Protein AF-A0A836BYN0-F1 (afdb_monomer_lite)

pLDDT: mean 74.7, std 19.35, range [28.56, 95.0]

Structure (mmCIF, N/CA/C/O backbone):
data_AF-A0A836BYN0-F1
#
_entry.id   AF-A0A836BYN0-F1
#
loop_
_atom_site.group_PDB
_atom_site.id
_atom_site.type_symbol
_atom_site.label_atom_id
_atom_site.label_alt_id
_atom_site.label_comp_id
_atom_site.label_asym_id
_atom_site.label_entity_id
_atom_site.label_seq_id
_atom_site.pdbx_PDB_ins_code
_atom_site.Cartn_x
_atom_site.Cartn_y
_atom_site.Cartn_z
_atom_site.occupancy
_atom_site.B_iso_or_equiv
_atom_site.auth_seq_id
_atom_site.auth_comp_id
_atom_site.auth_asym_id
_atom_site.auth_atom_id
_atom_site.pdbx_PDB_model_num
ATOM 1 N N . MET A 1 1 ? -55.226 -11.256 54.296 1.00 42.81 1 MET A N 1
ATOM 2 C CA . MET A 1 1 ? -54.189 -12.282 54.067 1.00 42.81 1 MET A CA 1
ATOM 3 C C . MET A 1 1 ? -54.490 -12.982 52.754 1.00 42.81 1 MET A C 1
ATOM 5 O O . MET A 1 1 ? -55.441 -13.743 52.753 1.00 42.81 1 MET A O 1
ATOM 9 N N . THR A 1 2 ? -53.741 -12.679 51.686 1.00 34.50 2 THR A N 1
ATOM 10 C CA . THR A 1 2 ? -53.111 -13.632 50.739 1.00 34.50 2 THR A CA 1
ATOM 11 C C . THR A 1 2 ? -52.370 -12.840 49.653 1.00 34.50 2 THR A C 1
ATOM 13 O O . THR A 1 2 ? -52.925 -11.947 49.023 1.00 34.50 2 THR A O 1
ATOM 16 N N . PHE A 1 3 ? -51.082 -13.146 49.505 1.00 41.53 3 PHE A N 1
ATOM 17 C CA . PHE A 1 3 ? -50.171 -12.691 48.452 1.00 41.53 3 PHE A CA 1
ATOM 18 C C . PHE A 1 3 ? -50.302 -13.604 47.224 1.00 41.53 3 PHE A C 1
ATOM 20 O O . PHE A 1 3 ? -50.299 -14.817 47.406 1.00 41.53 3 PHE A O 1
ATOM 27 N N . GLN A 1 4 ? -50.285 -13.052 46.004 1.00 43.53 4 GLN A N 1
ATOM 28 C CA . GLN A 1 4 ? -49.755 -13.716 44.794 1.00 43.53 4 GLN A CA 1
ATOM 29 C C . GLN A 1 4 ? -49.648 -12.679 43.656 1.00 43.53 4 GLN A C 1
ATOM 31 O O . GLN A 1 4 ? -50.656 -12.238 43.120 1.00 43.53 4 GLN A O 1
ATOM 36 N N . ASN A 1 5 ? -48.489 -12.041 43.445 1.00 49.44 5 ASN A N 1
ATOM 37 C CA . ASN A 1 5 ? -47.389 -12.489 42.571 1.00 49.44 5 ASN A CA 1
ATOM 38 C C . ASN A 1 5 ? -47.866 -13.011 41.218 1.00 49.44 5 ASN A C 1
ATOM 40 O O . ASN A 1 5 ? -48.152 -14.188 41.175 1.00 49.44 5 ASN A O 1
ATOM 44 N N . TYR A 1 6 ? -47.891 -12.167 40.177 1.00 41.03 6 TYR A N 1
ATOM 45 C CA . TYR A 1 6 ? -47.486 -12.377 38.765 1.00 41.03 6 TYR A CA 1
ATOM 46 C C . TYR A 1 6 ? -47.720 -11.001 38.096 1.00 41.03 6 TYR A C 1
ATOM 48 O O . TYR A 1 6 ? -48.817 -10.472 38.152 1.00 41.03 6 TYR A O 1
ATOM 56 N N . SER A 1 7 ? -46.753 -10.273 37.544 1.00 43.59 7 SER A N 1
ATOM 57 C CA . SER A 1 7 ? -45.950 -10.668 36.397 1.00 43.59 7 SER A CA 1
ATOM 58 C C . SER A 1 7 ? -44.750 -9.718 36.267 1.00 43.59 7 SER A C 1
ATOM 60 O O . SER A 1 7 ? -44.798 -8.699 35.581 1.00 43.59 7 SER A O 1
ATOM 62 N N . LEU A 1 8 ? -43.625 -10.101 36.874 1.00 45.62 8 LEU A N 1
ATOM 63 C CA . LEU A 1 8 ? -42.296 -9.551 36.570 1.00 45.62 8 LEU A CA 1
ATOM 64 C C . LEU A 1 8 ? -41.856 -9.807 35.109 1.00 45.62 8 LEU A C 1
ATOM 66 O O . LEU A 1 8 ? -40.776 -9.385 34.705 1.00 45.62 8 LEU A O 1
ATOM 70 N N . ARG A 1 9 ? -42.677 -10.479 34.288 1.00 47.19 9 ARG A N 1
ATOM 71 C CA . ARG A 1 9 ? -42.352 -10.807 32.894 1.00 47.19 9 ARG A CA 1
ATOM 72 C C . ARG A 1 9 ? -42.555 -9.643 31.922 1.00 47.19 9 ARG A C 1
ATOM 74 O O . ARG A 1 9 ? -41.961 -9.669 30.853 1.00 47.19 9 ARG A O 1
ATOM 81 N N . ALA A 1 10 ? -43.333 -8.620 32.283 1.00 46.47 10 ALA A N 1
ATOM 82 C CA . ALA A 1 10 ? -43.539 -7.457 31.412 1.00 46.47 10 ALA A CA 1
ATOM 83 C C . ALA A 1 10 ? -42.378 -6.445 31.467 1.00 46.47 10 ALA A C 1
ATOM 85 O O . ALA A 1 10 ? -42.123 -5.750 30.491 1.00 46.47 10 ALA A O 1
ATOM 86 N N . VAL A 1 11 ? -41.635 -6.391 32.578 1.00 46.19 11 VAL A N 1
ATOM 87 C CA . VAL A 1 11 ? -40.500 -5.461 32.734 1.00 46.19 11 VAL A CA 1
ATOM 88 C C . VAL A 1 11 ? -39.228 -6.018 32.083 1.00 46.19 11 VAL A C 1
ATOM 90 O O . VAL A 1 11 ? -38.413 -5.259 31.567 1.00 46.19 11 VAL A O 1
ATOM 93 N N . LEU A 1 12 ? -39.087 -7.348 32.015 1.00 44.97 12 LEU A N 1
ATOM 94 C CA . LEU A 1 12 ? -37.916 -7.997 31.416 1.00 44.97 12 LEU A CA 1
ATOM 95 C C . LEU A 1 12 ? -37.848 -7.901 29.882 1.00 44.97 12 LEU A C 1
ATOM 97 O O . LEU A 1 12 ? -36.762 -8.065 29.337 1.00 44.97 12 LEU A O 1
ATOM 101 N N . LEU A 1 13 ? -38.948 -7.600 29.180 1.00 42.06 13 LEU A N 1
ATOM 102 C CA . LEU A 1 13 ? -38.918 -7.440 27.718 1.00 42.06 13 LEU A CA 1
ATOM 103 C C . LEU A 1 13 ? -38.503 -6.036 27.249 1.00 42.06 13 LEU A C 1
ATOM 105 O O . LEU A 1 13 ? -38.007 -5.906 26.134 1.00 42.06 13 LEU A O 1
ATOM 109 N N . CYS A 1 14 ? -38.633 -4.999 28.083 1.00 39.44 14 CYS A N 1
ATOM 110 C CA . CYS A 1 14 ? -38.187 -3.646 27.719 1.00 39.44 14 CYS A CA 1
ATOM 111 C C . CYS A 1 14 ? -36.691 -3.402 27.972 1.00 39.44 14 CYS A C 1
ATOM 113 O O . CYS A 1 14 ? -36.133 -2.470 27.403 1.00 39.44 14 CYS A O 1
ATOM 115 N N . VAL A 1 15 ? -36.020 -4.233 28.778 1.00 44.47 15 VAL A N 1
ATOM 116 C CA . VAL A 1 15 ? -34.580 -4.078 29.077 1.00 44.47 15 VAL A CA 1
ATOM 117 C C . VAL A 1 15 ? -33.689 -4.767 28.035 1.00 44.47 15 VAL A C 1
ATOM 119 O O . VAL A 1 15 ? -32.537 -4.385 27.858 1.00 44.47 15 VAL A O 1
ATOM 122 N N . VAL A 1 16 ? -34.222 -5.720 27.262 1.00 43.31 16 VAL A N 1
ATOM 123 C CA . VAL A 1 16 ? -33.485 -6.324 26.134 1.00 43.31 16 VAL A CA 1
ATOM 124 C C . VAL A 1 16 ? -33.430 -5.377 24.919 1.00 43.31 16 VAL A C 1
ATOM 126 O O . VAL A 1 16 ? -32.612 -5.572 24.026 1.00 43.31 16 VAL A O 1
ATOM 129 N N . LEU A 1 17 ? -34.234 -4.304 24.896 1.00 43.03 17 LEU A N 1
ATOM 130 C CA . LEU A 1 17 ? -34.304 -3.366 23.768 1.00 43.03 17 LEU A CA 1
ATOM 131 C C . LEU A 1 17 ? -33.355 -2.155 23.860 1.00 43.03 17 LEU A C 1
ATOM 133 O O . LEU A 1 17 ? -33.282 -1.379 22.911 1.00 43.03 17 LEU A O 1
ATOM 137 N N . THR A 1 18 ? -32.612 -1.976 24.957 1.00 43.75 18 THR A N 1
ATOM 138 C CA . THR A 1 18 ? -31.742 -0.795 25.170 1.00 43.75 18 THR A CA 1
ATOM 139 C C . THR A 1 18 ? -30.241 -1.085 25.141 1.00 43.75 18 THR A C 1
ATOM 141 O O . THR A 1 18 ? -29.443 -0.187 25.389 1.00 43.75 18 THR A O 1
ATOM 144 N N . CYS A 1 19 ? -29.829 -2.301 24.772 1.00 39.75 19 CYS A N 1
ATOM 145 C CA . CYS A 1 19 ? -28.436 -2.601 24.419 1.00 39.75 19 CYS A CA 1
ATOM 146 C C . CYS A 1 19 ? -28.221 -2.711 22.903 1.00 39.75 19 CYS A C 1
ATOM 148 O O . CYS A 1 19 ? -27.277 -3.358 22.459 1.00 39.75 19 CYS A O 1
ATOM 150 N N . LEU A 1 20 ? -29.027 -2.002 22.104 1.00 41.00 20 LEU A N 1
ATOM 151 C CA . LEU A 1 20 ? -28.496 -1.385 20.889 1.00 41.00 20 LEU A CA 1
ATOM 152 C C . LEU A 1 20 ? -27.481 -0.349 21.359 1.00 41.00 20 LEU A C 1
ATOM 154 O O . LEU A 1 20 ? -27.780 0.834 21.505 1.00 41.00 20 LEU A O 1
ATOM 158 N N . GLN A 1 21 ? -26.282 -0.829 21.680 1.00 41.84 21 GLN A N 1
ATOM 159 C CA . GLN A 1 21 ? -25.128 0.034 21.726 1.00 41.84 21 GLN A CA 1
ATOM 160 C C . GLN A 1 21 ? -25.121 0.681 20.351 1.00 41.84 21 GLN A C 1
ATOM 162 O O . GLN A 1 21 ? -24.971 -0.000 19.337 1.00 41.84 21 GLN A O 1
ATOM 167 N N . ALA A 1 22 ? -25.393 1.981 20.307 1.00 38.91 22 ALA A N 1
ATOM 168 C CA . ALA A 1 22 ? -24.907 2.794 19.222 1.00 38.91 22 ALA A CA 1
ATOM 169 C C . ALA A 1 22 ? -23.390 2.626 19.291 1.00 38.91 22 ALA A C 1
ATOM 171 O O . ALA A 1 22 ? -22.710 3.374 19.991 1.00 38.91 22 ALA A O 1
ATOM 172 N N . VAL A 1 23 ? -22.883 1.558 18.667 1.00 45.47 23 VAL A N 1
ATOM 173 C CA . VAL A 1 23 ? -21.473 1.395 18.381 1.00 45.47 23 VAL A CA 1
ATOM 174 C C . VAL A 1 23 ? -21.216 2.594 17.503 1.00 45.47 23 VAL A C 1
ATOM 176 O O . VAL A 1 23 ? -21.675 2.661 16.361 1.00 45.47 23 VAL A O 1
ATOM 179 N N . GLN A 1 24 ? -20.653 3.634 18.103 1.00 46.66 24 GLN A N 1
ATOM 180 C CA . GLN A 1 24 ? -20.182 4.770 17.356 1.00 46.66 24 GLN A CA 1
ATOM 181 C C . GLN A 1 24 ? -19.127 4.168 16.442 1.00 46.66 24 GLN A C 1
ATOM 183 O O . GLN A 1 24 ? -18.051 3.824 16.921 1.00 46.66 24 GLN A O 1
ATOM 188 N N . ALA A 1 25 ? -19.512 3.890 15.192 1.00 52.94 25 ALA A N 1
ATOM 189 C CA . ALA A 1 25 ? -18.684 3.102 14.299 1.00 52.94 25 ALA A CA 1
ATOM 190 C C . ALA A 1 25 ? -17.317 3.754 14.248 1.00 52.94 25 ALA A C 1
ATOM 192 O O . ALA A 1 25 ? -17.210 4.966 14.000 1.00 52.94 25 ALA A O 1
ATOM 193 N N . GLY A 1 26 ? -16.309 2.965 14.603 1.00 59.66 26 GLY A N 1
ATOM 194 C CA . GLY A 1 26 ? -14.978 3.490 14.727 1.00 59.66 26 GLY A CA 1
ATOM 195 C C . GLY A 1 26 ? -14.547 4.046 13.392 1.00 59.66 26 GLY A C 1
ATOM 196 O O . GLY A 1 26 ? -14.741 3.434 12.349 1.00 59.66 26 GLY A O 1
ATOM 197 N N . ARG A 1 27 ? -14.042 5.277 13.401 1.00 79.19 27 ARG A N 1
ATOM 198 C CA . ARG A 1 27 ? -13.407 5.825 12.209 1.00 79.19 27 ARG A CA 1
ATOM 199 C C . ARG A 1 27 ? -11.970 5.364 12.229 1.00 79.19 27 ARG A C 1
ATOM 201 O O . ARG A 1 27 ? -11.250 5.700 13.160 1.00 79.19 27 ARG A O 1
ATOM 208 N N . ILE A 1 28 ? -11.550 4.624 11.220 1.00 84.88 28 ILE A N 1
ATOM 209 C CA . ILE A 1 28 ? -10.138 4.342 11.017 1.00 84.88 28 ILE A CA 1
ATOM 210 C C . ILE A 1 28 ? -9.526 5.449 10.163 1.00 84.88 28 ILE A C 1
ATOM 212 O O . ILE A 1 28 ? -10.126 5.929 9.197 1.00 84.88 28 ILE A O 1
ATOM 216 N N . SER A 1 29 ? -8.320 5.859 10.529 1.00 88.44 29 SER A N 1
ATOM 217 C CA . SER A 1 29 ? -7.458 6.675 9.682 1.00 88.44 29 SER A CA 1
ATOM 218 C C . SER A 1 29 ? -6.211 5.875 9.392 1.00 88.44 29 SER A C 1
ATOM 220 O O . SER A 1 29 ? -5.533 5.453 10.326 1.00 88.44 29 SER A O 1
ATOM 222 N N . CYS A 1 30 ? -5.919 5.671 8.112 1.00 90.38 30 CYS A N 1
ATOM 223 C CA . CYS A 1 30 ? -4.779 4.882 7.681 1.00 90.38 30 CYS A CA 1
ATOM 224 C C . CYS A 1 30 ? -3.869 5.684 6.762 1.00 90.38 30 CYS A C 1
ATOM 226 O O . CYS A 1 30 ? -4.338 6.425 5.896 1.00 90.38 30 CYS A O 1
ATOM 228 N N . SER A 1 31 ? -2.571 5.476 6.911 1.00 92.25 31 SER A N 1
ATOM 229 C CA . SER A 1 31 ? -1.542 6.009 6.035 1.00 92.25 31 SER A CA 1
ATOM 230 C C . SER A 1 31 ? -0.563 4.925 5.611 1.00 92.25 31 SER A C 1
ATOM 232 O O . SER A 1 31 ? -0.323 3.954 6.325 1.00 92.25 31 SER A O 1
ATOM 234 N N . ALA A 1 32 ? -0.009 5.103 4.420 1.00 92.88 32 ALA A N 1
ATOM 235 C CA . ALA A 1 32 ? 1.100 4.342 3.886 1.00 92.88 32 ALA A CA 1
ATOM 236 C C . ALA A 1 32 ? 2.246 5.311 3.595 1.00 92.88 32 ALA A C 1
ATOM 238 O O . ALA A 1 32 ? 2.052 6.331 2.934 1.00 92.88 32 ALA A O 1
ATOM 239 N N . GLN A 1 33 ? 3.428 4.991 4.099 1.00 92.44 33 GLN A N 1
ATOM 240 C CA . GLN A 1 33 ? 4.669 5.718 3.881 1.00 92.44 33 GLN A CA 1
ATOM 241 C C . GLN A 1 33 ? 5.609 4.853 3.053 1.00 92.44 33 GLN A C 1
ATOM 243 O O . GLN A 1 33 ? 5.744 3.653 3.300 1.00 92.44 33 GLN A O 1
ATOM 248 N N . PHE A 1 34 ? 6.267 5.480 2.089 1.00 90.75 34 PHE A N 1
ATOM 249 C CA . PHE A 1 34 ? 7.269 4.862 1.234 1.00 90.75 34 PHE A CA 1
ATOM 250 C C . PHE A 1 34 ? 8.621 5.476 1.553 1.00 90.75 34 PHE A C 1
ATOM 252 O O . PHE A 1 34 ? 8.727 6.690 1.736 1.00 90.75 34 PHE A O 1
ATOM 259 N N . PHE A 1 35 ? 9.643 4.630 1.597 1.00 91.38 35 PHE A N 1
ATOM 260 C CA . PHE A 1 35 ? 10.981 4.983 2.042 1.00 91.38 35 PHE A CA 1
ATOM 261 C C . PHE A 1 35 ? 12.014 4.594 0.992 1.00 91.38 35 PHE A C 1
ATOM 263 O O . PHE A 1 35 ? 11.899 3.537 0.361 1.00 91.38 35 PHE A O 1
ATOM 270 N N . GLY A 1 36 ? 13.042 5.424 0.830 1.00 89.44 36 GLY A N 1
ATOM 271 C CA . GLY A 1 36 ? 14.130 5.170 -0.112 1.00 89.44 36 GLY A CA 1
ATOM 272 C C . GLY A 1 36 ? 15.041 4.011 0.295 1.00 89.44 36 GLY A C 1
ATOM 273 O O . GLY A 1 36 ? 15.633 3.339 -0.549 1.00 89.44 36 GLY A O 1
ATOM 274 N N . HIS A 1 37 ? 15.100 3.705 1.590 1.00 90.00 37 HIS A N 1
ATOM 275 C CA . HIS A 1 37 ? 15.956 2.653 2.133 1.00 90.00 37 HIS A CA 1
ATOM 276 C C . HIS A 1 37 ? 15.164 1.485 2.728 1.00 90.00 37 HIS A C 1
ATOM 278 O O . HIS A 1 37 ? 13.986 1.602 3.053 1.00 90.00 37 HIS A O 1
ATOM 284 N N . ALA A 1 38 ? 15.824 0.336 2.902 1.00 88.88 38 ALA A N 1
ATOM 285 C CA . ALA A 1 38 ? 15.203 -0.908 3.377 1.00 88.88 38 ALA A CA 1
ATOM 286 C C . ALA A 1 38 ? 14.770 -0.899 4.858 1.00 88.88 38 ALA A C 1
ATOM 288 O O . ALA A 1 38 ? 14.014 -1.774 5.280 1.00 88.88 38 ALA A O 1
ATOM 289 N N . ASN A 1 39 ? 15.241 0.068 5.647 1.00 90.56 39 ASN A N 1
ATOM 290 C CA . ASN A 1 39 ? 15.001 0.150 7.091 1.00 90.56 39 ASN A CA 1
ATOM 291 C C . ASN A 1 39 ? 14.068 1.305 7.483 1.00 90.56 39 ASN A C 1
ATOM 293 O O . ASN A 1 39 ? 14.162 1.805 8.598 1.00 90.56 39 ASN A O 1
ATOM 297 N N . TYR A 1 40 ? 13.152 1.694 6.590 1.00 90.94 40 TYR A N 1
ATOM 298 C CA . TYR A 1 40 ? 12.191 2.782 6.811 1.00 90.94 40 TYR A CA 1
ATOM 299 C C . TYR A 1 40 ? 12.856 4.152 7.020 1.00 90.94 40 TYR A C 1
ATOM 301 O O . TYR A 1 40 ? 12.411 4.969 7.824 1.00 90.94 40 TYR A O 1
ATOM 309 N N . GLU A 1 41 ? 13.945 4.397 6.292 1.00 88.56 41 GLU A N 1
ATOM 310 C CA . GLU A 1 41 ? 14.685 5.661 6.313 1.00 88.56 41 GLU A CA 1
ATOM 311 C C . GLU A 1 41 ? 14.443 6.432 5.011 1.00 88.56 41 GLU A C 1
ATOM 313 O O . GLU A 1 41 ? 14.258 5.817 3.959 1.00 88.56 41 GLU A O 1
ATOM 318 N N . GLU A 1 42 ? 14.484 7.767 5.091 1.00 86.50 42 GLU A N 1
ATOM 319 C CA . GLU A 1 42 ? 14.224 8.687 3.971 1.00 86.50 42 GLU A CA 1
ATOM 320 C C . GLU A 1 42 ? 12.803 8.516 3.396 1.00 86.50 42 GLU A C 1
ATOM 322 O O . GLU A 1 42 ? 12.595 7.838 2.393 1.00 86.50 42 GLU A O 1
ATOM 327 N N . GLU A 1 43 ? 11.791 9.103 4.051 1.00 86.81 43 GLU A N 1
ATOM 328 C CA . GLU A 1 43 ? 10.415 9.109 3.524 1.00 86.81 43 GLU A CA 1
ATOM 329 C C . GLU A 1 43 ? 10.350 9.915 2.217 1.00 86.81 43 GLU A C 1
ATOM 331 O O . GLU A 1 43 ? 10.688 11.098 2.192 1.00 86.81 43 GLU A O 1
ATOM 336 N N . ILE A 1 44 ? 9.861 9.284 1.150 1.00 84.12 44 ILE A N 1
ATOM 337 C CA . ILE A 1 44 ? 9.798 9.861 -0.205 1.00 84.12 44 ILE A CA 1
ATOM 338 C C . ILE A 1 44 ? 8.366 10.117 -0.680 1.00 84.12 44 ILE A C 1
ATOM 340 O O . ILE A 1 44 ? 8.124 10.972 -1.532 1.00 84.12 44 ILE A O 1
ATOM 344 N N . ALA A 1 45 ? 7.394 9.380 -0.145 1.00 84.94 45 ALA A N 1
ATOM 345 C CA . ALA A 1 45 ? 5.989 9.529 -0.485 1.00 84.94 45 ALA A CA 1
ATOM 346 C C . ALA A 1 45 ? 5.106 9.058 0.665 1.00 84.94 45 ALA A C 1
ATOM 348 O O . ALA A 1 45 ? 5.460 8.157 1.428 1.00 84.94 45 ALA A O 1
ATOM 349 N N . HIS A 1 46 ? 3.922 9.651 0.740 1.00 86.94 46 HIS A N 1
ATOM 350 C CA . HIS A 1 46 ? 2.913 9.329 1.730 1.00 86.94 46 HIS A CA 1
ATOM 351 C C . HIS A 1 46 ? 1.533 9.326 1.074 1.00 86.94 46 HIS A C 1
ATOM 353 O O . HIS A 1 46 ? 1.201 10.222 0.298 1.00 86.94 46 HIS A O 1
ATOM 359 N N . VAL A 1 47 ? 0.721 8.324 1.401 1.00 85.25 47 VAL A N 1
ATOM 360 C CA . VAL A 1 47 ? -0.641 8.169 0.890 1.00 85.25 47 VAL A CA 1
ATOM 361 C C . VAL A 1 47 ? -1.572 7.873 2.049 1.00 85.25 47 VAL A C 1
ATOM 363 O O . VAL A 1 47 ? -1.360 6.923 2.795 1.00 85.25 47 VAL A O 1
ATOM 366 N N . ALA A 1 48 ? -2.632 8.665 2.179 1.00 86.19 48 ALA A N 1
ATOM 367 C CA . ALA A 1 48 ? -3.662 8.447 3.182 1.00 86.19 48 ALA A CA 1
ATOM 368 C C . ALA A 1 48 ? -4.898 7.784 2.568 1.00 86.19 48 ALA A C 1
ATOM 370 O O . ALA A 1 48 ? -5.357 8.141 1.476 1.00 86.19 48 ALA A O 1
ATOM 371 N N . LEU A 1 49 ? -5.475 6.842 3.305 1.00 81.38 49 LEU A N 1
ATOM 372 C CA . LEU A 1 49 ? -6.841 6.408 3.080 1.00 81.38 49 LEU A CA 1
ATOM 373 C C . LEU A 1 49 ? -7.781 7.489 3.622 1.00 81.38 49 LEU A C 1
ATOM 375 O O . LEU A 1 49 ? -7.604 7.963 4.747 1.00 81.38 49 LEU A O 1
ATOM 379 N N . LYS A 1 50 ? -8.806 7.862 2.850 1.00 79.00 50 LYS A N 1
ATOM 380 C CA . LYS A 1 50 ? -9.877 8.718 3.380 1.00 79.00 50 LYS A CA 1
ATOM 381 C C . LYS A 1 50 ? -10.500 8.043 4.612 1.00 79.00 50 LYS A C 1
ATOM 383 O O . LYS A 1 50 ? -10.800 6.852 4.518 1.00 79.00 50 LYS A O 1
ATOM 388 N N . PRO A 1 51 ? -10.723 8.762 5.730 1.00 76.12 51 PRO A N 1
ATOM 389 C CA . PRO A 1 51 ? -11.252 8.153 6.944 1.00 76.12 51 PRO A CA 1
ATOM 390 C C . PRO A 1 51 ? -12.518 7.336 6.673 1.00 76.12 51 PRO A C 1
ATOM 392 O O . PRO A 1 51 ? -13.485 7.848 6.103 1.00 76.12 51 PRO A O 1
ATOM 395 N N . ALA A 1 52 ? -12.505 6.072 7.085 1.00 74.69 52 ALA A N 1
ATOM 396 C CA . ALA A 1 52 ? -13.570 5.110 6.821 1.00 74.69 52 ALA A CA 1
ATOM 397 C C . ALA A 1 52 ? -14.167 4.618 8.142 1.00 74.69 52 ALA A C 1
ATOM 399 O O . ALA A 1 52 ? -13.475 4.586 9.152 1.00 74.69 52 ALA A O 1
ATOM 400 N N . SER A 1 53 ? -15.460 4.292 8.158 1.00 64.56 53 SER A N 1
ATOM 401 C CA . SER A 1 53 ? -16.110 3.740 9.365 1.00 64.56 53 SER A CA 1
ATOM 402 C C . SER A 1 53 ? -17.170 2.678 9.103 1.00 64.56 53 SER A C 1
ATOM 404 O O . SER A 1 53 ? -17.464 1.934 10.024 1.00 64.56 53 SER A O 1
ATOM 406 N N . GLN A 1 54 ? -17.782 2.619 7.908 1.00 64.12 54 GLN A N 1
ATOM 407 C CA . GLN A 1 54 ? -18.847 1.641 7.594 1.00 64.12 54 GLN A CA 1
ATOM 408 C C . GLN A 1 54 ? -19.038 1.389 6.088 1.00 64.12 54 GLN A C 1
ATOM 410 O O . GLN A 1 54 ? -19.467 0.314 5.683 1.00 64.12 54 GLN A O 1
ATOM 415 N N . SER A 1 55 ? -18.757 2.379 5.236 1.00 70.94 55 SER A N 1
ATOM 416 C CA . SER A 1 55 ? -18.817 2.230 3.781 1.00 70.94 55 SER A CA 1
ATOM 417 C C . SER A 1 55 ? -17.445 1.903 3.210 1.00 70.94 55 SER A C 1
ATOM 419 O O . SER A 1 55 ? -16.436 2.442 3.668 1.00 70.94 55 SER A O 1
ATOM 421 N N . ALA A 1 56 ? -17.433 1.090 2.158 1.00 79.69 56 ALA A N 1
ATOM 422 C CA . ALA A 1 56 ? -16.247 0.817 1.365 1.00 79.69 56 ALA A CA 1
ATOM 423 C C . ALA A 1 56 ? -15.543 2.123 0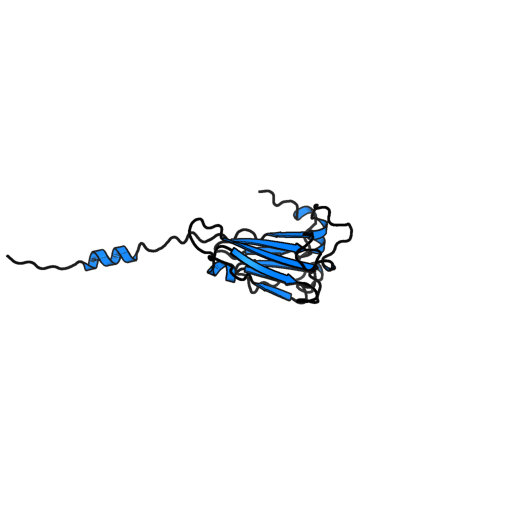.946 1.00 79.69 56 ALA A C 1
ATOM 425 O O . ALA A 1 56 ? -16.195 3.058 0.474 1.00 79.69 56 ALA A O 1
ATOM 426 N N . ALA A 1 57 ? -14.226 2.189 1.126 1.00 83.88 57 ALA A N 1
ATOM 427 C CA . ALA A 1 57 ? -13.421 3.367 0.817 1.00 83.88 57 ALA A CA 1
ATOM 428 C C . ALA A 1 57 ? -12.136 2.959 0.102 1.00 83.88 57 ALA A C 1
ATOM 430 O O . ALA A 1 57 ? -11.586 1.886 0.353 1.00 83.88 57 ALA A O 1
ATOM 431 N N . SER A 1 58 ? -11.653 3.829 -0.782 1.00 86.25 58 SER A N 1
ATOM 432 C CA . SER A 1 58 ? -10.422 3.586 -1.522 1.00 86.25 58 SER A CA 1
ATOM 433 C C . SER A 1 58 ? -9.677 4.877 -1.839 1.00 86.25 58 SER A C 1
ATOM 435 O O . SER A 1 58 ? -10.295 5.854 -2.272 1.00 86.25 58 SER A O 1
ATOM 437 N N . THR A 1 59 ? -8.354 4.844 -1.724 1.00 87.56 59 THR A N 1
ATOM 438 C CA . THR A 1 59 ? -7.444 5.816 -2.339 1.00 87.56 59 THR A CA 1
ATOM 439 C C . THR A 1 59 ? -6.610 5.078 -3.379 1.00 87.56 59 THR A C 1
ATOM 441 O O . THR A 1 59 ? -5.875 4.153 -3.044 1.00 87.56 59 THR A O 1
ATOM 444 N N . ILE A 1 60 ? -6.732 5.470 -4.645 1.00 88.44 60 ILE A N 1
ATOM 445 C CA . ILE A 1 60 ? -6.053 4.815 -5.766 1.00 88.44 60 ILE A CA 1
ATOM 446 C C . ILE A 1 60 ? -4.975 5.746 -6.306 1.00 88.44 60 ILE A C 1
ATOM 448 O O . ILE A 1 60 ? -5.270 6.892 -6.639 1.00 88.44 60 ILE A O 1
ATOM 452 N N . ILE A 1 61 ? -3.746 5.242 -6.422 1.00 88.62 61 ILE A N 1
ATOM 453 C CA . ILE A 1 61 ? -2.625 5.945 -7.050 1.00 88.62 61 ILE A CA 1
ATOM 454 C C . ILE A 1 61 ? -2.237 5.158 -8.311 1.00 88.62 61 ILE A C 1
ATOM 456 O O . ILE A 1 61 ? -1.528 4.155 -8.207 1.00 88.62 61 ILE A O 1
ATOM 460 N N . PRO A 1 62 ? -2.713 5.580 -9.498 1.00 87.00 62 PRO A N 1
ATOM 461 C CA . PRO A 1 62 ? -2.482 4.863 -10.752 1.00 87.00 62 PRO A CA 1
ATOM 462 C C . PRO A 1 62 ? -1.051 4.990 -11.292 1.00 87.00 62 PRO A C 1
ATOM 464 O O . PRO A 1 62 ? -0.662 4.213 -12.164 1.00 87.00 62 PRO A O 1
ATOM 467 N N . ASP A 1 63 ? -0.290 5.972 -10.805 1.00 86.62 63 ASP A N 1
ATOM 468 C CA . ASP A 1 63 ? 1.118 6.197 -11.133 1.00 86.62 63 ASP A CA 1
ATOM 469 C C . ASP A 1 63 ? 1.838 6.748 -9.888 1.00 86.62 63 ASP A C 1
ATOM 471 O O . ASP A 1 63 ? 1.684 7.916 -9.521 1.00 86.62 63 ASP A O 1
ATOM 475 N N . LEU A 1 64 ? 2.589 5.882 -9.204 1.00 87.19 64 LEU A N 1
ATOM 476 C CA . LEU A 1 64 ? 3.331 6.239 -7.993 1.00 87.19 64 LEU A CA 1
ATOM 477 C C . LEU A 1 64 ? 4.535 7.137 -8.304 1.00 87.19 64 LEU A C 1
ATOM 479 O O . LEU A 1 64 ? 4.885 8.006 -7.509 1.00 87.19 64 LEU A O 1
ATOM 483 N N . ASP A 1 65 ? 5.123 6.977 -9.487 1.00 85.12 65 ASP A N 1
ATOM 484 C CA . ASP A 1 65 ? 6.199 7.814 -10.014 1.00 85.12 65 ASP A CA 1
ATOM 485 C C . ASP A 1 65 ? 5.731 9.278 -10.124 1.00 85.12 65 ASP A C 1
ATOM 487 O O . ASP A 1 65 ? 6.463 10.204 -9.771 1.00 85.12 65 ASP A O 1
ATOM 491 N N . ALA A 1 66 ? 4.495 9.497 -10.585 1.00 82.06 66 ALA A N 1
ATOM 492 C CA . ALA A 1 66 ? 3.881 10.824 -10.636 1.00 82.06 66 ALA A CA 1
ATOM 493 C C . ALA A 1 66 ? 3.657 11.424 -9.242 1.00 82.06 66 ALA A C 1
ATOM 495 O O . ALA A 1 66 ? 3.942 12.605 -9.046 1.00 82.06 66 ALA A O 1
ATOM 496 N N . LEU A 1 67 ? 3.211 10.618 -8.272 1.00 81.81 67 LEU A N 1
ATOM 497 C CA . LEU A 1 67 ? 3.053 11.063 -6.886 1.00 81.81 67 LEU A CA 1
ATOM 498 C C . LEU A 1 67 ? 4.394 11.483 -6.267 1.00 81.81 67 LEU A C 1
ATOM 500 O O . LEU A 1 67 ? 4.471 12.550 -5.668 1.00 81.81 67 LEU A O 1
ATOM 504 N N . ILE A 1 68 ? 5.445 10.671 -6.430 1.00 80.06 68 ILE A N 1
ATOM 505 C CA . ILE A 1 68 ? 6.788 10.968 -5.903 1.00 80.06 68 ILE A CA 1
ATOM 506 C C . ILE A 1 68 ? 7.303 12.290 -6.482 1.00 80.06 68 ILE A C 1
ATOM 508 O O . ILE A 1 68 ? 7.805 13.127 -5.740 1.00 80.06 68 ILE A O 1
ATOM 512 N N . ARG A 1 69 ? 7.128 12.516 -7.793 1.00 77.81 69 ARG A N 1
ATOM 513 C CA . ARG A 1 69 ? 7.523 13.778 -8.442 1.00 77.81 69 ARG A CA 1
ATOM 514 C C . ARG A 1 69 ? 6.724 14.990 -7.963 1.00 77.81 69 ARG A C 1
ATOM 516 O O . ARG A 1 69 ? 7.271 16.084 -7.946 1.00 77.81 69 ARG A O 1
ATOM 523 N N . ALA A 1 70 ? 5.445 14.808 -7.636 1.00 70.25 70 ALA A N 1
ATOM 524 C CA . ALA A 1 70 ? 4.576 15.876 -7.143 1.00 70.25 70 ALA A CA 1
ATOM 525 C C . ALA A 1 70 ? 4.808 16.204 -5.657 1.00 70.25 70 ALA A C 1
ATOM 527 O O . ALA A 1 70 ? 4.313 17.216 -5.168 1.00 70.25 70 ALA A O 1
ATOM 528 N N . ASN A 1 71 ? 5.528 15.353 -4.922 1.00 67.69 71 ASN A N 1
ATOM 529 C CA . ASN A 1 71 ? 5.821 15.587 -3.518 1.00 67.69 71 ASN A CA 1
ATOM 530 C C . ASN A 1 71 ? 6.958 16.617 -3.382 1.00 67.69 71 ASN A C 1
ATOM 532 O O . ASN A 1 71 ? 8.131 16.290 -3.539 1.00 67.69 71 ASN A O 1
ATOM 536 N N . ASP A 1 72 ? 6.604 17.860 -3.045 1.00 54.94 72 ASP A N 1
ATOM 537 C CA . ASP A 1 72 ? 7.511 19.017 -2.888 1.00 54.94 72 ASP A CA 1
ATOM 538 C C . ASP A 1 72 ? 8.590 18.856 -1.792 1.00 54.94 72 ASP A C 1
ATOM 540 O O . ASP A 1 72 ? 9.455 19.720 -1.618 1.00 54.94 72 ASP A O 1
ATOM 544 N N . ARG A 1 73 ? 8.576 17.754 -1.030 1.00 58.22 73 ARG A N 1
ATOM 545 C CA . ARG A 1 73 ? 9.590 17.441 -0.014 1.00 58.22 73 ARG A CA 1
ATOM 546 C C . ARG A 1 73 ? 10.907 16.992 -0.646 1.00 58.22 73 ARG A C 1
ATOM 548 O O . ARG A 1 73 ? 11.254 15.832 -0.517 1.00 58.22 73 ARG A O 1
ATOM 555 N N . ALA A 1 74 ? 11.638 17.901 -1.293 1.00 49.91 74 ALA A N 1
ATOM 556 C CA . ALA A 1 74 ? 13.064 17.784 -1.645 1.00 49.91 74 ALA A CA 1
ATOM 557 C C . ALA A 1 74 ? 13.542 16.389 -2.111 1.00 49.91 74 ALA A C 1
ATOM 559 O O . ALA A 1 74 ? 14.689 16.014 -1.859 1.00 49.91 74 ALA A O 1
ATOM 560 N N . VAL A 1 75 ? 12.682 15.612 -2.775 1.00 57.06 75 VAL A N 1
ATOM 561 C CA . VAL A 1 75 ? 13.047 14.285 -3.247 1.00 57.06 75 VAL A CA 1
ATOM 562 C C . VAL A 1 75 ? 14.061 14.515 -4.370 1.00 57.06 75 VAL A C 1
ATOM 564 O O . VAL A 1 75 ? 13.770 15.301 -5.281 1.00 57.06 75 VAL A O 1
ATOM 567 N N . PRO A 1 76 ? 15.266 13.914 -4.319 1.00 56.44 76 PRO A N 1
ATOM 568 C CA . PRO A 1 76 ? 16.295 14.169 -5.317 1.00 56.44 76 PRO A CA 1
ATOM 569 C C . PRO A 1 76 ? 15.743 14.007 -6.739 1.00 56.44 76 PRO A C 1
ATOM 571 O O . PRO A 1 76 ? 15.071 13.017 -7.040 1.00 56.44 76 PRO A O 1
ATOM 574 N N . MET A 1 77 ? 16.021 14.974 -7.624 1.00 52.50 77 MET A N 1
ATOM 575 C CA . MET A 1 77 ? 15.639 14.879 -9.038 1.00 52.50 77 MET A CA 1
ATOM 576 C C . MET A 1 77 ? 16.139 13.544 -9.610 1.00 52.50 77 MET A C 1
ATOM 578 O O . MET A 1 77 ? 17.343 13.317 -9.692 1.00 52.50 77 MET A O 1
ATOM 582 N N . GLY A 1 78 ? 15.210 12.663 -9.994 1.00 54.34 78 GLY A N 1
ATOM 583 C CA . GLY A 1 78 ? 15.512 11.320 -10.502 1.00 54.34 78 GLY A CA 1
ATOM 584 C C . GLY A 1 78 ? 15.074 10.165 -9.600 1.00 54.34 78 GLY A C 1
ATOM 585 O O . GLY A 1 78 ? 15.235 9.014 -10.000 1.00 54.34 78 GLY A O 1
ATOM 586 N N . PHE A 1 79 ? 14.494 10.433 -8.429 1.00 64.69 79 PHE A N 1
ATOM 587 C CA . PHE A 1 79 ? 13.892 9.391 -7.599 1.00 64.69 79 PHE A CA 1
ATOM 588 C C . PHE A 1 79 ? 12.633 8.818 -8.265 1.00 64.69 79 PHE A C 1
ATOM 590 O O . PHE A 1 79 ? 11.767 9.560 -8.737 1.00 64.69 79 PHE A O 1
ATOM 597 N N . ARG A 1 80 ? 12.544 7.488 -8.327 1.00 69.56 80 ARG A N 1
ATOM 598 C CA . ARG A 1 80 ? 11.448 6.747 -8.968 1.00 69.56 80 ARG A CA 1
ATOM 599 C C . ARG A 1 80 ? 10.915 5.689 -8.007 1.00 69.56 80 ARG A C 1
ATOM 601 O O . ARG A 1 80 ? 11.563 5.350 -7.025 1.00 69.56 80 ARG A O 1
ATOM 608 N N . SER A 1 81 ? 9.769 5.114 -8.324 1.00 71.69 81 SER A N 1
ATOM 609 C CA . SER A 1 81 ? 9.205 3.895 -7.734 1.00 71.69 81 SER A CA 1
ATOM 610 C C . SER A 1 81 ? 10.226 2.765 -7.574 1.00 71.69 81 SER A C 1
ATOM 612 O O . SER A 1 81 ? 10.220 2.058 -6.570 1.00 71.69 81 SER A O 1
ATOM 614 N N . THR A 1 82 ? 11.152 2.628 -8.526 1.00 76.00 82 THR A N 1
ATOM 615 C CA . THR A 1 82 ? 12.255 1.651 -8.485 1.00 76.00 82 THR A CA 1
ATOM 616 C C . THR A 1 82 ? 13.210 1.851 -7.305 1.00 76.00 82 THR A C 1
ATOM 618 O O . THR A 1 82 ? 13.979 0.955 -6.966 1.00 76.00 82 THR A O 1
ATOM 621 N 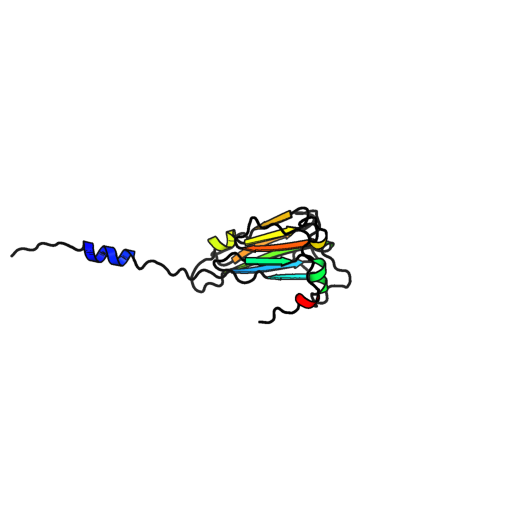N . SER A 1 83 ? 13.193 3.041 -6.709 1.00 82.31 83 SER A N 1
ATOM 622 C CA . SER A 1 83 ? 14.039 3.442 -5.591 1.00 82.31 83 SER A CA 1
ATOM 623 C C . SER A 1 83 ? 13.356 3.240 -4.232 1.00 82.31 83 SER A C 1
ATOM 625 O O . SER A 1 83 ? 13.930 3.601 -3.213 1.00 82.31 83 SER A O 1
ATOM 627 N N . ILE A 1 84 ? 12.146 2.667 -4.186 1.00 89.88 84 ILE A N 1
ATOM 628 C CA . ILE A 1 84 ? 11.509 2.280 -2.922 1.00 89.88 84 ILE A CA 1
ATOM 629 C C . ILE A 1 84 ? 12.299 1.114 -2.319 1.00 89.88 84 ILE A C 1
ATOM 631 O O . ILE A 1 84 ? 12.367 0.026 -2.892 1.00 89.88 84 ILE A O 1
ATOM 635 N N . GLY A 1 85 ? 12.884 1.335 -1.144 1.00 91.56 85 GLY A N 1
ATOM 636 C CA . GLY A 1 85 ? 13.589 0.314 -0.371 1.00 91.56 85 GLY A CA 1
ATOM 637 C C . GLY A 1 85 ? 12.692 -0.367 0.662 1.00 91.56 85 GLY A C 1
ATOM 638 O O . GLY A 1 85 ? 12.850 -1.556 0.946 1.00 91.56 85 GLY A O 1
ATOM 639 N N . SER A 1 86 ? 11.721 0.357 1.214 1.00 94.44 86 SER A N 1
ATOM 640 C CA . SER A 1 86 ? 10.723 -0.199 2.129 1.00 94.44 86 SER A CA 1
ATOM 641 C C . SER A 1 86 ? 9.452 0.642 2.159 1.00 94.44 86 SER A C 1
ATOM 643 O O . SER A 1 86 ? 9.414 1.769 1.666 1.00 94.44 86 SER A O 1
ATOM 645 N N . LEU A 1 87 ? 8.391 0.083 2.733 1.00 94.88 87 LEU A N 1
ATOM 646 C CA . LEU A 1 87 ? 7.139 0.792 2.970 1.00 94.88 87 LEU A CA 1
ATOM 647 C C . LEU A 1 87 ? 6.514 0.345 4.291 1.00 94.88 87 LEU A C 1
ATOM 649 O O . LEU A 1 87 ? 6.643 -0.813 4.695 1.00 94.88 87 LEU A O 1
ATOM 653 N N . HIS A 1 88 ? 5.794 1.255 4.933 1.00 95.00 88 HIS A N 1
ATOM 654 C CA . HIS A 1 88 ? 5.072 0.994 6.169 1.00 95.00 88 HIS A CA 1
ATOM 655 C C . HIS A 1 88 ? 3.648 1.533 6.071 1.00 95.00 88 HIS A C 1
ATOM 657 O O . HIS A 1 88 ? 3.427 2.652 5.619 1.00 95.00 88 HIS A O 1
ATOM 663 N N . MET A 1 89 ? 2.686 0.738 6.513 1.00 94.94 89 MET A N 1
ATOM 664 C CA . MET A 1 89 ? 1.291 1.112 6.662 1.00 94.94 89 MET A CA 1
ATOM 665 C C . MET A 1 89 ? 0.960 1.194 8.147 1.00 94.94 89 MET A C 1
ATOM 667 O O . MET A 1 89 ? 1.263 0.264 8.890 1.00 94.94 89 MET A O 1
ATOM 671 N N . LEU A 1 90 ? 0.294 2.265 8.564 1.00 93.69 90 LEU A N 1
ATOM 672 C CA . LEU A 1 90 ? -0.201 2.458 9.922 1.00 93.69 90 LEU A CA 1
ATOM 673 C C . LEU A 1 90 ? -1.667 2.875 9.864 1.00 93.69 90 LEU A C 1
ATOM 675 O O . LEU A 1 90 ? -2.016 3.804 9.139 1.00 93.69 90 LEU A O 1
ATOM 679 N N . CYS A 1 91 ? -2.514 2.237 10.664 1.00 91.38 91 CYS A N 1
ATOM 680 C CA . CYS A 1 91 ? -3.862 2.719 10.926 1.00 91.38 91 CYS A CA 1
ATOM 681 C C . CYS A 1 91 ? -4.071 2.970 12.406 1.00 91.38 91 CYS A C 1
ATOM 683 O O . CYS A 1 91 ? -3.576 2.224 13.247 1.00 91.38 91 CYS A O 1
ATOM 685 N N . ILE A 1 92 ? -4.875 3.983 12.701 1.00 89.88 92 ILE A N 1
ATOM 686 C CA . ILE A 1 92 ? -5.307 4.330 14.048 1.00 89.88 92 ILE A CA 1
ATOM 687 C C . ILE A 1 92 ? -6.832 4.345 14.122 1.00 89.88 92 ILE A C 1
ATOM 689 O O . ILE A 1 92 ? -7.518 4.772 13.190 1.00 89.88 92 ILE A O 1
ATOM 693 N N . CYS A 1 93 ? -7.351 3.885 15.252 1.00 87.88 93 CYS A N 1
ATOM 694 C CA . CYS A 1 93 ? -8.753 3.975 15.615 1.00 87.88 93 CYS A CA 1
ATOM 695 C C . CYS A 1 93 ? -9.034 5.374 16.178 1.00 87.88 93 CYS A C 1
ATOM 697 O O . CYS A 1 93 ? -8.416 5.793 17.154 1.00 87.88 93 CYS A O 1
ATOM 699 N N . LEU A 1 94 ? -9.962 6.113 15.572 1.00 83.88 94 LEU A N 1
ATOM 700 C CA . LEU A 1 94 ? -10.325 7.478 15.976 1.00 83.88 94 LEU A CA 1
ATOM 701 C C . LEU A 1 94 ? -11.513 7.526 16.957 1.00 83.88 94 LEU A C 1
ATOM 703 O O . LEU A 1 94 ? -12.061 8.599 17.223 1.00 83.88 94 LEU A O 1
ATOM 707 N N . THR A 1 95 ? -11.960 6.384 17.478 1.00 74.25 95 THR A N 1
ATOM 708 C CA . THR A 1 95 ? -13.103 6.306 18.399 1.00 74.25 95 THR A CA 1
ATOM 709 C C . THR A 1 95 ? -12.724 6.808 19.788 1.00 74.25 95 THR A C 1
ATOM 711 O O . THR A 1 95 ? -11.682 6.449 20.324 1.00 74.25 95 THR A O 1
ATOM 714 N N . LYS A 1 96 ? -13.598 7.604 20.422 1.00 60.03 96 LYS A N 1
ATOM 715 C CA . LYS A 1 96 ? -13.376 8.089 21.798 1.00 60.03 96 LYS A CA 1
ATOM 716 C C . LYS A 1 96 ? -13.563 7.007 22.871 1.00 60.03 96 LYS A C 1
ATOM 718 O O . LYS A 1 96 ? -13.007 7.146 23.954 1.00 60.03 96 LYS A O 1
ATOM 723 N N . MET A 1 97 ? -14.355 5.969 22.592 1.00 59.03 97 MET A N 1
ATOM 724 C CA . MET A 1 97 ? -14.570 4.800 23.453 1.00 59.03 97 MET A CA 1
ATOM 725 C C . MET A 1 97 ? -14.846 3.575 22.567 1.00 59.03 97 MET A C 1
ATOM 727 O O . MET A 1 97 ? -15.884 3.532 21.914 1.00 59.03 97 MET A O 1
ATOM 731 N N . GLY A 1 98 ? -13.926 2.608 22.513 1.00 67.88 98 GLY A N 1
ATOM 732 C CA . GLY A 1 98 ? -14.082 1.370 21.735 1.00 67.88 98 GLY A CA 1
ATOM 733 C C . GLY A 1 98 ? -12.805 0.928 21.017 1.00 67.88 98 GLY A C 1
ATOM 734 O O . GLY A 1 98 ? -11.771 1.584 21.124 1.00 67.88 98 GLY A O 1
ATOM 735 N N . THR A 1 99 ? -12.903 -0.183 20.289 1.00 75.31 99 THR A N 1
ATOM 736 C CA . THR A 1 99 ? -11.838 -0.776 19.467 1.00 75.31 99 THR A CA 1
ATOM 737 C C . THR A 1 99 ? -12.207 -0.731 17.981 1.00 75.31 99 THR A C 1
ATOM 739 O O . THR A 1 99 ? -13.381 -0.572 17.650 1.00 75.31 99 THR A O 1
ATOM 742 N N . CYS A 1 100 ? -11.220 -0.857 17.088 1.00 82.94 100 CYS A N 1
ATOM 743 C CA . CYS A 1 100 ? -11.432 -0.923 15.630 1.00 82.94 100 CYS A CA 1
ATOM 744 C C . CYS A 1 100 ? -10.983 -2.276 15.042 1.00 82.94 100 CYS A C 1
ATOM 746 O O . CYS A 1 100 ? -10.555 -2.351 13.892 1.00 82.94 100 CYS A O 1
ATOM 748 N N . ASP A 1 101 ? -11.045 -3.349 15.831 1.00 83.19 101 ASP A N 1
ATOM 749 C CA . ASP A 1 101 ? -10.458 -4.650 15.467 1.00 83.19 101 ASP A CA 1
ATOM 750 C C . ASP A 1 101 ? -11.067 -5.245 14.204 1.00 83.19 101 ASP A C 1
ATOM 752 O O . ASP A 1 101 ? -10.349 -5.647 13.284 1.00 83.19 101 ASP A O 1
ATOM 756 N N . ASP A 1 102 ? -12.395 -5.217 14.123 1.00 83.44 102 ASP A N 1
ATOM 757 C CA . ASP A 1 102 ? -13.119 -5.704 12.954 1.00 83.44 102 ASP A CA 1
ATOM 758 C C . ASP A 1 102 ? -12.778 -4.872 11.707 1.00 83.44 102 ASP A C 1
ATOM 760 O O . ASP A 1 102 ? -12.632 -5.422 10.612 1.00 83.44 102 ASP A O 1
ATOM 764 N N . ASP A 1 103 ? -12.560 -3.565 11.875 1.00 85.62 103 ASP A N 1
ATOM 765 C CA . ASP A 1 103 ? -12.228 -2.636 10.795 1.00 85.62 103 ASP A CA 1
ATOM 766 C C . ASP A 1 103 ? -10.797 -2.810 10.281 1.00 85.62 103 ASP A C 1
ATOM 768 O O . ASP A 1 103 ? -10.564 -2.733 9.073 1.00 85.62 103 ASP A O 1
ATOM 772 N N . PHE A 1 104 ? -9.828 -3.087 11.156 1.00 88.38 104 PHE A N 1
ATOM 773 C CA . PHE A 1 104 ? -8.435 -3.283 10.748 1.00 88.38 104 PHE A CA 1
ATOM 774 C C . PHE A 1 104 ? -8.268 -4.472 9.799 1.00 88.38 104 PHE A C 1
ATOM 776 O O . PHE A 1 104 ? -7.466 -4.402 8.866 1.00 88.38 104 PHE A O 1
ATOM 783 N N . SER A 1 105 ? -9.077 -5.523 9.967 1.00 86.25 105 SER A N 1
ATOM 784 C CA . SER A 1 105 ? -9.092 -6.681 9.063 1.00 86.25 105 SER A CA 1
ATOM 785 C C . SER A 1 105 ? -9.573 -6.351 7.640 1.00 86.25 105 SER A C 1
ATOM 787 O O . SER A 1 105 ? -9.277 -7.085 6.694 1.00 86.25 105 SER A O 1
ATOM 789 N N . GLN A 1 106 ? -10.295 -5.239 7.478 1.00 89.12 106 GLN A N 1
ATOM 790 C CA . GLN A 1 106 ? -10.826 -4.774 6.196 1.00 89.12 106 GLN A CA 1
ATOM 791 C C . GLN A 1 106 ? -9.834 -3.901 5.427 1.00 89.12 106 GLN A C 1
ATOM 793 O O . GLN A 1 106 ? -10.090 -3.582 4.262 1.00 89.12 106 GLN A O 1
ATOM 798 N N . VAL A 1 107 ? -8.729 -3.495 6.061 1.00 90.75 107 VAL A N 1
ATOM 799 C CA . VAL A 1 107 ? -7.726 -2.618 5.462 1.00 90.75 107 VAL A CA 1
ATOM 800 C C . VAL A 1 107 ? -6.706 -3.429 4.675 1.00 90.75 107 VAL A C 1
ATOM 802 O O . VAL A 1 107 ? -5.971 -4.254 5.225 1.00 90.75 107 VAL A O 1
ATOM 805 N N . THR A 1 108 ? -6.604 -3.117 3.387 1.00 93.38 108 THR A N 1
ATOM 806 C CA . THR A 1 108 ? -5.596 -3.688 2.495 1.00 93.38 108 THR A CA 1
ATOM 807 C C . THR A 1 108 ? -4.887 -2.574 1.739 1.00 93.38 108 THR A C 1
ATOM 809 O O . THR A 1 108 ? -5.523 -1.767 1.061 1.00 93.38 108 THR A O 1
ATOM 812 N N . LEU A 1 109 ? -3.558 -2.559 1.801 1.00 94.88 109 LEU A N 1
ATOM 813 C CA . LEU A 1 109 ? -2.733 -1.834 0.844 1.00 94.88 109 LEU A CA 1
ATOM 814 C C . LEU A 1 109 ? -2.297 -2.817 -0.245 1.00 94.88 109 LEU A C 1
ATOM 816 O O . LEU A 1 109 ? -1.468 -3.693 -0.004 1.00 94.88 109 LEU A O 1
ATOM 820 N N . ARG A 1 110 ? -2.874 -2.683 -1.439 1.00 94.88 110 ARG A N 1
ATOM 821 C CA . ARG A 1 110 ? -2.524 -3.488 -2.610 1.00 94.88 110 ARG A CA 1
ATOM 822 C C . ARG A 1 110 ? -1.491 -2.755 -3.455 1.00 94.88 110 ARG A C 1
ATOM 824 O O . ARG A 1 110 ? -1.694 -1.605 -3.842 1.00 94.88 110 ARG A O 1
ATOM 831 N N . LEU A 1 111 ? -0.393 -3.439 -3.737 1.00 94.44 111 LEU A N 1
ATOM 832 C CA . LEU A 1 111 ? 0.723 -2.980 -4.554 1.00 94.44 111 LEU A CA 1
ATOM 833 C C . LEU A 1 111 ? 0.615 -3.593 -5.948 1.00 94.44 111 LEU A C 1
ATOM 835 O O . LEU A 1 111 ? 0.223 -4.754 -6.066 1.00 94.44 111 LEU A O 1
ATOM 839 N N . TYR A 1 112 ? 1.005 -2.834 -6.968 1.00 93.38 112 TYR A N 1
ATOM 840 C CA . TYR A 1 112 ? 0.970 -3.234 -8.373 1.00 93.38 112 TYR A CA 1
ATOM 841 C C . TYR A 1 112 ? 2.325 -2.978 -9.032 1.00 93.38 112 TYR A C 1
ATOM 843 O O . TYR A 1 112 ? 2.930 -1.920 -8.822 1.00 93.38 112 TYR A O 1
ATOM 851 N N . THR A 1 113 ? 2.796 -3.924 -9.844 1.00 92.50 113 THR A N 1
ATOM 852 C CA . THR A 1 113 ? 4.094 -3.803 -10.524 1.00 92.50 113 THR A CA 1
ATOM 853 C C . THR A 1 113 ? 4.077 -2.826 -11.686 1.00 92.50 113 THR A C 1
ATOM 855 O O . THR A 1 113 ? 5.097 -2.210 -11.981 1.00 92.50 113 THR A O 1
ATOM 858 N N . ASP A 1 114 ? 2.928 -2.647 -12.335 1.00 90.00 114 ASP A N 1
ATOM 859 C CA . ASP A 1 114 ? 2.762 -1.722 -13.452 1.00 90.00 114 ASP A CA 1
ATOM 860 C C . ASP A 1 114 ? 1.867 -0.531 -13.096 1.00 90.00 114 ASP A C 1
ATOM 862 O O . ASP A 1 114 ? 0.910 -0.671 -12.332 1.00 90.00 114 ASP A O 1
ATOM 866 N N . PRO A 1 115 ? 2.126 0.649 -13.683 1.00 86.38 115 PRO A N 1
ATOM 867 C CA . PRO A 1 115 ? 1.199 1.759 -13.581 1.00 86.38 115 PRO A CA 1
ATOM 868 C C . PRO A 1 115 ? -0.037 1.492 -14.451 1.00 86.38 115 PRO A C 1
ATOM 870 O O . PRO A 1 115 ? 0.031 0.834 -15.494 1.00 86.38 115 PRO A O 1
ATOM 873 N N . PHE A 1 116 ? -1.191 2.025 -14.053 1.00 85.50 116 PHE A N 1
ATOM 874 C CA . PHE A 1 116 ? -2.472 1.627 -14.656 1.00 85.50 116 PHE A CA 1
ATOM 875 C C . PHE A 1 116 ? -2.657 2.129 -16.091 1.00 85.50 116 PHE A C 1
ATOM 877 O O . PHE A 1 116 ? -3.350 1.494 -16.889 1.00 85.50 116 PHE A O 1
ATOM 884 N N . HIS A 1 117 ? -1.956 3.203 -16.461 1.00 80.62 117 HIS A N 1
ATOM 885 C CA . HIS A 1 117 ? -1.988 3.762 -17.811 1.00 80.62 117 HIS A CA 1
ATOM 886 C C . HIS A 1 117 ? -1.367 2.839 -18.876 1.00 80.62 117 HIS A C 1
ATOM 888 O O . HIS A 1 117 ? -1.583 3.062 -20.064 1.00 80.62 117 HIS A O 1
ATOM 894 N N . LYS A 1 118 ? -0.615 1.795 -18.489 1.00 79.31 118 LYS A N 1
ATOM 895 C CA . LYS A 1 118 ? -0.087 0.795 -19.436 1.00 79.31 118 LYS A CA 1
ATOM 896 C C . LYS A 1 118 ? -1.139 -0.207 -19.926 1.00 79.31 118 LYS A C 1
ATOM 898 O O . LYS A 1 118 ? -0.837 -1.003 -20.808 1.00 79.31 118 LYS A O 1
ATOM 903 N N . GLY A 1 119 ? -2.346 -0.213 -19.352 1.00 73.81 119 GLY A N 1
ATOM 904 C CA . GLY A 1 119 ? -3.405 -1.154 -19.737 1.00 73.81 119 GLY A CA 1
ATOM 905 C C . GLY A 1 119 ? -3.182 -2.596 -19.261 1.00 73.81 119 GLY A C 1
ATOM 906 O O . GLY A 1 119 ? -3.890 -3.492 -19.699 1.00 73.81 119 GLY A O 1
ATOM 907 N N . THR A 1 120 ? -2.230 -2.840 -18.352 1.00 78.38 120 THR A N 1
ATOM 908 C CA . THR A 1 120 ? -1.931 -4.175 -17.794 1.00 78.38 120 THR A CA 1
ATOM 909 C C . THR A 1 120 ? -2.699 -4.484 -16.506 1.00 78.38 120 THR A C 1
ATOM 911 O O . THR A 1 120 ? -2.358 -5.428 -15.797 1.00 78.38 120 THR A O 1
ATOM 914 N N . ARG A 1 121 ? -3.709 -3.672 -16.153 1.00 80.00 121 ARG A N 1
ATOM 915 C CA . ARG A 1 121 ? -4.453 -3.759 -14.876 1.00 80.00 121 ARG A CA 1
ATOM 916 C C . ARG A 1 121 ? -3.537 -3.805 -13.644 1.00 80.00 121 ARG A C 1
ATOM 918 O O . ARG A 1 121 ? -3.864 -4.411 -12.630 1.00 80.00 121 ARG A O 1
ATOM 925 N N . GLY A 1 122 ? -2.376 -3.159 -13.744 1.00 84.62 122 GLY A N 1
ATOM 926 C CA . GLY A 1 122 ? -1.378 -3.097 -12.681 1.00 84.62 122 GLY A CA 1
ATOM 927 C C . GLY A 1 122 ? -0.393 -4.273 -12.621 1.00 84.62 122 GLY A C 1
ATOM 928 O O . GLY A 1 122 ? 0.511 -4.249 -11.791 1.00 84.62 122 GLY A O 1
ATOM 929 N N . GLY A 1 123 ? -0.492 -5.265 -13.509 1.00 89.12 123 GLY A N 1
ATOM 930 C CA . GLY A 1 123 ? 0.467 -6.370 -13.567 1.00 89.12 123 GLY A CA 1
ATOM 931 C C . GLY A 1 123 ? 0.377 -7.307 -12.357 1.00 89.12 123 GLY A C 1
ATOM 932 O O . GLY A 1 123 ? -0.718 -7.660 -11.919 1.00 89.12 123 GLY A O 1
ATOM 933 N N . ALA A 1 124 ? 1.524 -7.749 -11.833 1.00 91.06 124 ALA A N 1
ATOM 934 C CA . ALA A 1 124 ? 1.563 -8.582 -10.636 1.00 91.06 124 ALA A CA 1
ATOM 935 C C . ALA A 1 124 ? 1.194 -7.760 -9.393 1.00 91.06 124 ALA A C 1
ATOM 937 O O . ALA A 1 124 ? 1.472 -6.561 -9.309 1.00 91.06 124 ALA A O 1
ATOM 938 N N . THR A 1 125 ? 0.562 -8.412 -8.416 1.00 93.00 125 THR A N 1
ATOM 939 C CA . THR A 1 125 ? 0.017 -7.731 -7.237 1.00 93.00 125 THR A CA 1
ATOM 940 C C . THR A 1 125 ? 0.492 -8.337 -5.932 1.00 93.00 125 THR A C 1
ATOM 942 O O . THR A 1 125 ? 0.623 -9.559 -5.825 1.00 93.00 125 THR A O 1
ATOM 945 N N . ARG A 1 126 ? 0.635 -7.498 -4.905 1.00 93.75 126 ARG A N 1
ATOM 946 C CA . ARG A 1 126 ? 0.857 -7.933 -3.522 1.00 93.75 126 ARG A CA 1
ATOM 947 C C . ARG A 1 126 ? -0.072 -7.206 -2.566 1.00 93.75 126 ARG A C 1
ATOM 949 O O . ARG A 1 126 ? -0.142 -5.983 -2.598 1.00 93.75 126 ARG A O 1
ATOM 956 N N . ASP A 1 127 ? -0.685 -7.952 -1.658 1.00 94.75 127 ASP A N 1
ATOM 957 C CA . ASP A 1 127 ? -1.482 -7.381 -0.576 1.00 94.75 127 ASP A CA 1
ATOM 958 C C . ASP A 1 127 ? -0.663 -7.266 0.703 1.00 94.75 127 ASP A C 1
ATOM 960 O O . ASP A 1 127 ? -0.045 -8.231 1.159 1.00 94.75 127 ASP A O 1
ATOM 964 N N . LEU A 1 128 ? -0.714 -6.088 1.314 1.00 94.44 128 LEU A N 1
ATOM 965 C CA . LEU A 1 128 ? -0.278 -5.849 2.678 1.00 94.44 128 LEU A CA 1
ATOM 966 C C . LEU A 1 128 ? -1.507 -5.603 3.536 1.00 94.44 128 LEU A C 1
ATOM 968 O O . LEU A 1 128 ? -2.216 -4.607 3.379 1.00 94.44 128 LEU A O 1
ATOM 972 N N . ARG A 1 129 ? -1.766 -6.549 4.434 1.00 92.81 129 ARG A N 1
ATOM 973 C CA . ARG A 1 129 ? -2.876 -6.474 5.377 1.00 92.81 129 ARG A CA 1
ATOM 974 C C . ARG A 1 129 ? -2.386 -5.951 6.704 1.00 92.81 129 ARG A C 1
ATOM 976 O O . ARG A 1 129 ? -1.323 -6.344 7.183 1.00 92.81 129 ARG A O 1
ATOM 983 N N . CYS A 1 130 ? -3.187 -5.073 7.282 1.00 89.38 130 CYS A N 1
ATOM 984 C CA . CYS A 1 130 ? -2.879 -4.497 8.570 1.00 89.38 130 CYS A CA 1
ATOM 985 C C . CYS A 1 130 ? -2.952 -5.578 9.649 1.00 89.38 130 CYS A C 1
ATOM 987 O O . CYS A 1 130 ? -3.931 -6.317 9.728 1.00 89.38 130 CYS A O 1
ATOM 989 N N . THR A 1 131 ? -1.918 -5.679 10.477 1.00 89.81 131 THR A N 1
ATOM 990 C CA . THR A 1 131 ? -1.925 -6.544 11.654 1.00 89.81 131 THR A CA 1
ATOM 991 C C . THR A 1 131 ? -2.172 -5.674 12.870 1.00 89.81 131 THR A C 1
ATOM 993 O O . THR A 1 131 ? -1.451 -4.704 13.102 1.00 89.81 131 THR A O 1
ATOM 996 N N . GLN A 1 132 ? -3.227 -5.990 13.613 1.00 87.81 132 GLN A N 1
ATOM 997 C CA . GLN A 1 132 ? -3.577 -5.289 14.839 1.00 87.81 132 GLN A CA 1
ATOM 998 C C . GLN A 1 132 ? -2.412 -5.324 15.831 1.00 87.81 132 GLN A C 1
ATOM 1000 O O . GLN A 1 132 ? -1.763 -6.352 16.030 1.00 87.81 132 GLN A O 1
ATOM 1005 N N . LEU A 1 133 ? -2.162 -4.176 16.444 1.00 81.19 133 LEU A N 1
ATOM 1006 C CA . LEU A 1 133 ? -1.183 -3.991 17.501 1.00 81.19 133 LEU A CA 1
ATOM 1007 C C . LEU A 1 133 ? -1.912 -3.620 18.805 1.00 81.19 133 LEU A C 1
ATOM 1009 O O . LEU A 1 133 ? -3.142 -3.597 18.848 1.00 81.19 133 LEU A O 1
ATOM 1013 N N . ALA A 1 134 ? -1.154 -3.432 19.889 1.00 68.50 134 ALA A N 1
ATOM 1014 C CA . ALA A 1 134 ? -1.656 -3.433 21.265 1.00 68.50 134 ALA A CA 1
ATOM 1015 C C . ALA A 1 134 ? -2.950 -2.626 21.493 1.00 68.50 134 ALA A C 1
ATOM 1017 O O . ALA A 1 134 ? -3.188 -1.583 20.881 1.00 68.50 134 ALA A O 1
ATOM 1018 N N . ASP A 1 135 ? -3.771 -3.123 22.420 1.00 73.00 135 ASP A N 1
ATOM 1019 C CA . ASP A 1 135 ? -5.022 -2.511 22.878 1.00 73.00 135 ASP A CA 1
ATOM 1020 C C . ASP A 1 135 ? -6.028 -2.175 21.775 1.00 73.00 135 ASP A C 1
ATOM 1022 O O . ASP A 1 135 ? -6.926 -1.368 22.006 1.00 73.00 135 ASP A O 1
ATOM 1026 N N . SER A 1 136 ? -5.907 -2.781 20.585 1.00 75.25 136 SER A N 1
ATOM 1027 C CA . SER A 1 136 ? -6.940 -2.682 19.549 1.00 75.25 136 SER A CA 1
ATOM 1028 C C . SER A 1 136 ? -7.167 -1.257 19.013 1.00 75.25 136 SER A C 1
ATOM 1030 O O . SER A 1 136 ? -8.205 -0.933 18.424 1.00 75.25 136 SER A O 1
ATOM 1032 N N . THR A 1 137 ? -6.189 -0.374 19.236 1.00 84.44 137 THR A N 1
ATOM 1033 C CA . THR A 1 137 ? -6.262 1.058 18.902 1.00 84.44 137 THR A CA 1
ATOM 1034 C C . THR A 1 137 ? -5.481 1.414 17.644 1.00 84.44 137 THR A C 1
ATOM 1036 O O . THR A 1 137 ? -5.743 2.452 17.036 1.00 84.44 137 THR A O 1
ATOM 1039 N N . TYR A 1 138 ? -4.555 0.561 17.215 1.00 89.38 138 TYR A N 1
ATOM 1040 C CA . TYR A 1 138 ? -3.789 0.738 15.990 1.00 89.38 138 TYR A CA 1
ATOM 1041 C C . TYR A 1 138 ? -3.457 -0.611 15.354 1.00 89.38 138 TYR A C 1
ATOM 1043 O O . TYR A 1 138 ? -3.450 -1.653 16.007 1.00 89.38 138 TYR A O 1
ATOM 1051 N N . CYS A 1 139 ? -3.164 -0.587 14.062 1.00 92.06 139 CYS A N 1
ATOM 1052 C CA . CYS A 1 139 ? -2.639 -1.728 13.328 1.00 92.06 139 CYS A CA 1
ATOM 1053 C C . CYS A 1 139 ? -1.526 -1.255 12.398 1.00 92.06 139 CYS A C 1
ATOM 1055 O O . CYS A 1 139 ? -1.504 -0.088 11.993 1.00 92.06 139 CYS A O 1
ATOM 1057 N N . SER A 1 140 ? -0.603 -2.143 12.041 1.00 93.94 140 SER A N 1
ATOM 1058 C CA . SER A 1 140 ? 0.416 -1.816 11.051 1.00 93.94 140 SER A CA 1
ATOM 1059 C C . SER A 1 140 ? 0.773 -2.981 10.139 1.00 93.94 140 SER A C 1
ATOM 1061 O O . SER A 1 140 ? 0.465 -4.142 10.409 1.00 93.94 140 SER A O 1
ATOM 1063 N N . ALA A 1 141 ? 1.411 -2.656 9.021 1.00 94.75 141 ALA A N 1
ATOM 1064 C CA . ALA A 1 141 ? 2.062 -3.617 8.144 1.00 94.75 141 ALA A CA 1
ATOM 1065 C C . ALA A 1 141 ? 3.339 -2.996 7.579 1.00 94.75 141 ALA A C 1
ATOM 1067 O O . ALA A 1 141 ? 3.406 -1.789 7.369 1.00 94.75 141 ALA A O 1
ATOM 1068 N N . GLY A 1 142 ? 4.344 -3.815 7.298 1.00 94.00 142 GLY A N 1
ATOM 1069 C CA . GLY A 1 142 ? 5.582 -3.370 6.667 1.00 94.00 142 GLY A CA 1
ATOM 1070 C C . GLY A 1 142 ? 5.970 -4.288 5.521 1.00 94.00 142 GLY A C 1
ATOM 1071 O O . GLY A 1 142 ? 5.572 -5.454 5.496 1.00 94.00 142 GLY A O 1
ATOM 1072 N N . LEU A 1 143 ? 6.741 -3.752 4.581 1.00 94.88 143 LEU A N 1
ATOM 1073 C CA . LEU A 1 143 ? 7.392 -4.533 3.538 1.00 94.88 143 LEU A CA 1
ATOM 1074 C C . LEU A 1 143 ? 8.795 -3.988 3.278 1.00 94.88 143 LEU A C 1
ATOM 1076 O O . LEU A 1 143 ? 8.969 -2.791 3.039 1.00 94.88 143 LEU A O 1
ATOM 1080 N N . ARG A 1 144 ? 9.786 -4.882 3.275 1.00 93.69 144 ARG A N 1
ATOM 1081 C CA . ARG A 1 144 ? 11.156 -4.590 2.838 1.00 93.69 144 ARG A CA 1
ATOM 1082 C C . ARG A 1 144 ? 11.381 -5.106 1.424 1.00 93.69 144 ARG A C 1
ATOM 1084 O O . ARG A 1 144 ? 11.309 -6.308 1.157 1.00 93.69 144 ARG A O 1
ATOM 1091 N N . MET A 1 145 ? 11.690 -4.194 0.513 1.00 91.44 145 MET A N 1
ATOM 1092 C CA . MET A 1 145 ? 11.902 -4.521 -0.892 1.00 91.44 145 MET A CA 1
ATOM 1093 C C . MET A 1 145 ? 13.173 -5.352 -1.075 1.00 91.44 145 MET A C 1
ATOM 1095 O O . MET A 1 145 ? 14.082 -5.328 -0.244 1.00 91.44 145 MET A O 1
ATOM 1099 N N . ARG A 1 146 ? 13.213 -6.120 -2.166 1.00 85.88 146 ARG A N 1
ATOM 1100 C CA . ARG A 1 146 ? 14.256 -7.084 -2.565 1.00 85.88 146 ARG A CA 1
ATOM 1101 C C . ARG A 1 146 ? 14.464 -8.277 -1.621 1.00 85.88 146 ARG A C 1
ATOM 1103 O O . ARG A 1 146 ? 14.850 -9.337 -2.098 1.00 85.88 146 ARG A O 1
ATOM 1110 N N . ASN A 1 147 ? 14.146 -8.148 -0.335 1.00 85.94 147 ASN A N 1
ATOM 1111 C CA . ASN A 1 147 ? 14.121 -9.263 0.613 1.00 85.94 147 ASN A CA 1
ATOM 1112 C C . ASN A 1 147 ? 12.771 -9.978 0.597 1.00 85.94 147 ASN A C 1
ATOM 1114 O O . ASN A 1 147 ? 12.713 -11.203 0.559 1.00 85.94 147 ASN A O 1
ATOM 1118 N N . GLU A 1 148 ? 11.683 -9.208 0.641 1.00 87.38 148 GLU A N 1
ATOM 1119 C CA . GLU A 1 148 ? 10.337 -9.759 0.781 1.00 87.38 148 GLU A CA 1
ATOM 1120 C C . GLU A 1 148 ? 9.551 -9.673 -0.529 1.00 87.38 148 GLU A C 1
ATOM 1122 O O . GLU A 1 148 ? 8.694 -10.522 -0.759 1.00 87.38 148 GLU A O 1
ATOM 1127 N N . TRP A 1 149 ? 9.847 -8.698 -1.398 1.00 88.31 149 TRP A N 1
ATOM 1128 C CA . TRP A 1 149 ? 9.242 -8.517 -2.725 1.00 88.31 149 TRP A CA 1
ATOM 1129 C C . TRP A 1 149 ? 10.283 -8.041 -3.739 1.00 88.31 149 TRP A C 1
ATOM 1131 O O . TRP A 1 149 ? 10.982 -7.059 -3.488 1.00 88.31 149 TRP A O 1
ATOM 1141 N N . ALA A 1 150 ? 10.406 -8.745 -4.863 1.00 85.94 150 ALA A N 1
ATOM 1142 C CA . ALA A 1 150 ? 11.470 -8.502 -5.832 1.00 85.94 150 ALA A CA 1
ATOM 1143 C C . ALA A 1 150 ? 11.102 -7.490 -6.920 1.00 8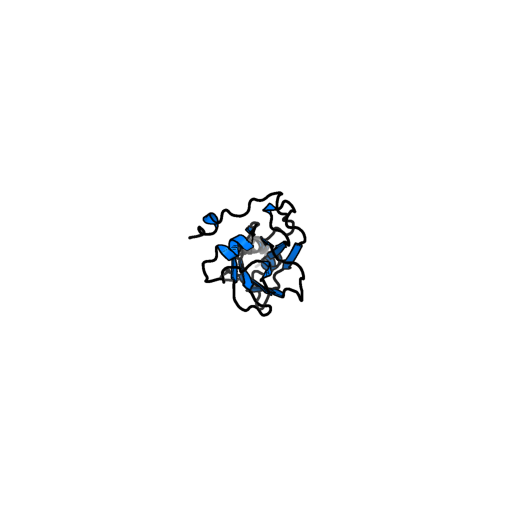5.94 150 ALA A C 1
ATOM 1145 O O . ALA A 1 150 ? 12.021 -6.919 -7.498 1.00 85.94 150 ALA A O 1
ATOM 1146 N N . ASP A 1 151 ? 9.818 -7.253 -7.189 1.00 87.88 151 ASP A N 1
ATOM 1147 C CA . ASP A 1 151 ? 9.378 -6.362 -8.266 1.00 87.88 151 ASP A CA 1
ATOM 1148 C C . ASP A 1 151 ? 9.274 -4.905 -7.800 1.00 87.88 151 ASP A C 1
ATOM 1150 O O . ASP A 1 151 ? 9.157 -4.628 -6.608 1.00 87.88 151 ASP A O 1
ATOM 1154 N N . ASP A 1 152 ? 9.303 -3.957 -8.732 1.00 88.62 152 ASP A N 1
ATOM 1155 C CA . ASP A 1 152 ? 9.100 -2.538 -8.418 1.00 88.62 152 ASP A CA 1
ATOM 1156 C C . ASP A 1 152 ? 7.612 -2.241 -8.138 1.00 88.62 152 ASP A C 1
ATOM 1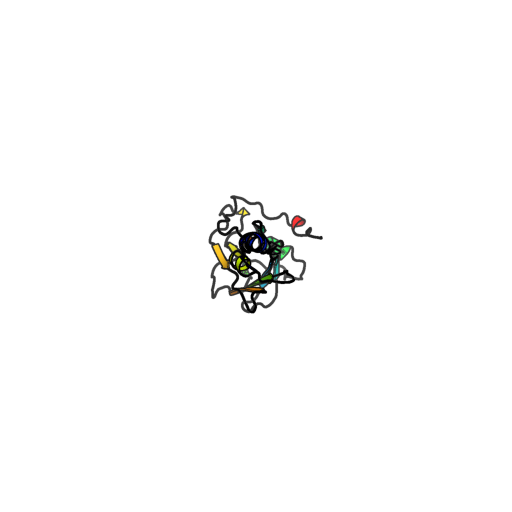158 O O . ASP A 1 152 ? 6.730 -2.987 -8.565 1.00 88.62 152 ASP A O 1
ATOM 1162 N N . ILE A 1 153 ? 7.312 -1.156 -7.413 1.00 91.00 153 ILE A N 1
ATOM 1163 C CA . ILE A 1 153 ? 5.930 -0.743 -7.099 1.00 91.00 153 ILE A CA 1
ATOM 1164 C C . ILE A 1 153 ? 5.571 0.472 -7.946 1.00 91.00 153 ILE A C 1
ATOM 1166 O O . ILE A 1 153 ? 5.966 1.585 -7.621 1.00 91.00 153 ILE A O 1
ATOM 1170 N N . SER A 1 154 ? 4.783 0.291 -8.998 1.00 90.25 154 SER A N 1
ATOM 1171 C CA . SER A 1 154 ? 4.454 1.386 -9.922 1.00 90.25 154 SER A CA 1
ATOM 1172 C C . SER A 1 154 ? 3.090 2.026 -9.665 1.00 90.25 154 SER A C 1
ATOM 1174 O O . SER A 1 154 ? 2.852 3.160 -10.080 1.00 90.25 154 SER A O 1
ATOM 1176 N N . ALA A 1 155 ? 2.186 1.321 -8.988 1.00 91.06 155 ALA A N 1
ATOM 1177 C CA . ALA A 1 155 ? 0.874 1.822 -8.595 1.00 91.06 155 ALA A CA 1
ATOM 1178 C C . ALA A 1 155 ? 0.417 1.159 -7.295 1.00 91.06 155 ALA A C 1
ATOM 1180 O O . ALA A 1 155 ? 0.908 0.094 -6.911 1.00 91.06 155 ALA A O 1
ATOM 1181 N N . ILE A 1 156 ? -0.535 1.792 -6.611 1.00 92.69 156 ILE A N 1
ATOM 1182 C CA . ILE A 1 156 ? -1.100 1.268 -5.366 1.00 92.69 156 ILE A CA 1
ATOM 1183 C C . ILE A 1 156 ? -2.608 1.511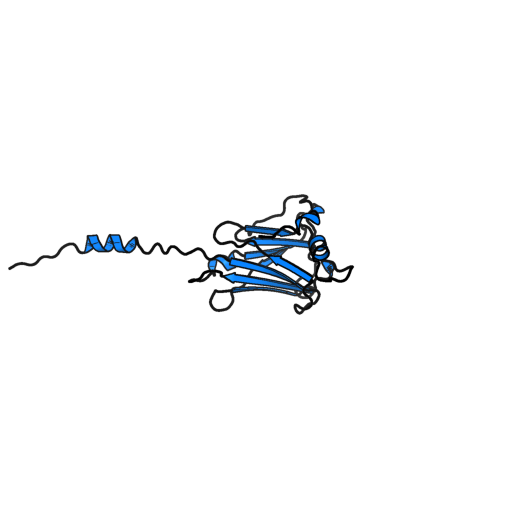 -5.283 1.00 92.69 156 ILE A C 1
ATOM 1185 O O . ILE A 1 156 ? -3.145 2.474 -5.836 1.00 92.69 156 ILE A O 1
ATOM 1189 N N . ALA A 1 157 ? -3.282 0.657 -4.524 1.00 92.12 157 ALA A N 1
ATOM 1190 C CA . ALA A 1 157 ? -4.648 0.860 -4.077 1.00 92.12 157 ALA A CA 1
ATOM 1191 C C . ALA A 1 157 ? -4.706 0.673 -2.563 1.00 92.12 157 ALA A C 1
ATOM 1193 O O . ALA A 1 157 ? -4.432 -0.410 -2.049 1.00 92.12 157 ALA A O 1
ATOM 1194 N N . PHE A 1 158 ? -5.069 1.730 -1.849 1.00 91.12 158 PHE A N 1
ATOM 1195 C CA . PHE A 1 158 ? -5.357 1.670 -0.426 1.00 91.12 158 PHE A CA 1
ATOM 1196 C C . PHE A 1 158 ? -6.855 1.453 -0.255 1.00 91.12 158 PHE A C 1
ATOM 1198 O O . PHE A 1 158 ? -7.640 2.284 -0.703 1.00 91.12 158 PHE A O 1
ATOM 1205 N N . LEU A 1 159 ? -7.253 0.332 0.336 1.00 91.31 159 LEU A N 1
ATOM 1206 C CA . LEU A 1 159 ? -8.617 -0.180 0.309 1.00 91.31 159 LEU A CA 1
ATOM 1207 C C . LEU A 1 159 ? -9.129 -0.438 1.726 1.00 91.31 159 LEU A C 1
ATOM 1209 O O . LEU A 1 159 ? -8.396 -0.940 2.577 1.00 91.31 159 LEU A O 1
ATOM 1213 N N . TYR A 1 160 ? -10.413 -0.165 1.940 1.00 90.19 160 TYR A N 1
ATOM 1214 C CA . TYR A 1 160 ? -11.182 -0.597 3.102 1.00 90.19 160 TYR A CA 1
ATOM 1215 C C . TYR A 1 160 ? -12.480 -1.256 2.634 1.00 90.19 160 TYR A C 1
ATOM 1217 O O . TYR A 1 160 ? -13.265 -0.645 1.904 1.00 90.19 160 TYR A O 1
ATOM 1225 N N . GLY A 1 161 ? -12.688 -2.517 3.022 1.00 87.25 161 GLY A N 1
ATOM 1226 C CA . GLY A 1 161 ? -13.890 -3.288 2.679 1.00 87.25 161 GLY A CA 1
ATOM 1227 C C . GLY A 1 161 ? -14.013 -3.644 1.189 1.00 87.25 161 GLY A C 1
ATOM 1228 O O . GLY A 1 161 ? -15.094 -4.004 0.732 1.00 87.25 161 GLY A O 1
ATOM 1229 N N . GLN A 1 162 ? -12.924 -3.533 0.414 1.00 85.12 162 GLN A N 1
ATOM 1230 C CA . GLN A 1 162 ? -12.885 -3.773 -1.039 1.00 85.12 162 GLN A CA 1
ATOM 1231 C C . GLN A 1 162 ? -11.796 -4.779 -1.440 1.00 85.12 162 GLN A C 1
ATOM 1233 O O . GLN A 1 162 ? -11.010 -4.543 -2.353 1.00 85.12 162 GLN A O 1
ATOM 1238 N N . ASN A 1 163 ? -11.733 -5.932 -0.775 1.00 77.56 163 ASN A N 1
ATOM 1239 C CA . ASN A 1 163 ? -10.659 -6.912 -1.003 1.00 77.56 163 ASN A CA 1
ATOM 1240 C C . ASN A 1 163 ? -10.622 -7.483 -2.440 1.00 77.56 163 ASN A C 1
ATOM 1242 O O . ASN A 1 163 ? -9.578 -7.959 -2.892 1.00 77.56 163 ASN A O 1
ATOM 1246 N N . SER A 1 164 ? -11.736 -7.405 -3.174 1.00 83.31 164 SER A N 1
ATOM 1247 C CA . SER A 1 164 ? -11.863 -7.819 -4.578 1.00 83.31 164 SER A CA 1
ATOM 1248 C C . SER A 1 164 ? -11.668 -6.680 -5.588 1.00 83.31 164 SER A C 1
ATOM 1250 O O . SER A 1 164 ? -12.029 -6.844 -6.749 1.00 83.31 164 SER A O 1
ATOM 1252 N N . TYR A 1 165 ? -11.150 -5.517 -5.174 1.00 84.06 165 TYR A N 1
ATOM 1253 C CA . TYR A 1 165 ? -10.895 -4.412 -6.098 1.00 84.06 165 TYR A CA 1
ATOM 1254 C C . TYR A 1 165 ? -9.899 -4.819 -7.189 1.00 84.06 165 TYR A C 1
ATOM 1256 O O . TYR A 1 165 ? -8.776 -5.236 -6.896 1.00 84.06 165 TYR A O 1
ATOM 1264 N N . GLU A 1 166 ? -10.291 -4.617 -8.440 1.00 81.44 166 GLU A N 1
ATOM 1265 C CA . GLU A 1 166 ? -9.397 -4.675 -9.588 1.00 81.44 166 GLU A CA 1
ATOM 1266 C C . GLU A 1 166 ? -9.403 -3.312 -10.281 1.00 81.44 166 GLU A C 1
ATOM 1268 O O . GLU A 1 166 ? -10.480 -2.737 -10.483 1.00 81.44 166 GLU A O 1
ATOM 1273 N N . PRO A 1 167 ? -8.237 -2.784 -10.681 1.00 79.94 167 PRO A N 1
ATOM 1274 C CA . PRO A 1 167 ? -8.202 -1.541 -11.422 1.00 79.94 167 PRO A CA 1
ATOM 1275 C C . PRO A 1 167 ? -8.883 -1.738 -12.790 1.00 79.94 167 PRO A C 1
ATOM 1277 O O . PRO A 1 167 ? -8.660 -2.759 -13.460 1.00 79.94 167 PRO A O 1
ATOM 1280 N N . PRO A 1 168 ? -9.746 -0.799 -13.213 1.00 71.69 168 PRO A N 1
ATOM 1281 C CA . PRO A 1 168 ? 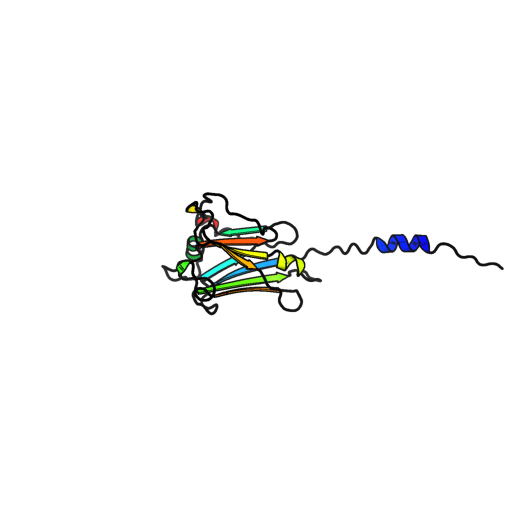-10.284 -0.799 -14.565 1.00 71.69 168 PRO A CA 1
ATOM 1282 C C . PRO A 1 168 ? -9.180 -0.573 -15.602 1.00 71.69 168 PRO A C 1
ATOM 1284 O O . PRO A 1 168 ? -8.143 0.038 -15.322 1.00 71.69 168 PRO A O 1
ATOM 1287 N N . ASP A 1 169 ? -9.423 -1.068 -16.813 1.00 66.94 169 ASP A N 1
ATOM 1288 C CA . ASP A 1 169 ? -8.491 -0.941 -17.928 1.00 66.94 169 ASP A CA 1
ATOM 1289 C C . ASP A 1 169 ? -8.252 0.531 -18.278 1.00 66.94 169 ASP A C 1
ATOM 1291 O O . ASP A 1 169 ? -9.192 1.301 -18.480 1.00 66.94 169 ASP A O 1
ATOM 1295 N N . GLY A 1 170 ? -6.978 0.919 -18.364 1.00 63.12 170 GLY A N 1
ATOM 1296 C CA . GLY A 1 170 ? -6.587 2.229 -18.880 1.00 63.12 170 GLY A CA 1
ATOM 1297 C C . GLY A 1 170 ? -6.983 3.412 -17.996 1.00 63.12 170 GLY A C 1
ATOM 1298 O O . GLY A 1 170 ? -7.221 4.494 -18.529 1.00 63.12 170 GLY A O 1
ATOM 1299 N N . LEU A 1 171 ? -7.036 3.241 -16.666 1.00 67.25 171 LEU A N 1
ATOM 1300 C CA . LEU A 1 171 ? -7.096 4.376 -15.738 1.00 67.25 171 LEU A CA 1
ATOM 1301 C C . LEU A 1 171 ? -5.972 5.358 -16.077 1.00 67.25 171 LEU A C 1
ATOM 1303 O O . LEU A 1 171 ? -4.792 5.063 -15.864 1.00 67.25 171 LEU A O 1
ATOM 1307 N N . ALA A 1 172 ? -6.352 6.512 -16.629 1.00 57.97 172 ALA A N 1
ATOM 1308 C CA . ALA A 1 172 ? -5.427 7.605 -16.864 1.00 57.97 172 ALA A CA 1
ATOM 1309 C C . ALA A 1 172 ? -4.731 7.930 -15.533 1.00 57.97 172 ALA A C 1
ATOM 1311 O O . ALA A 1 172 ? -5.383 7.999 -14.486 1.00 57.97 172 ALA A O 1
ATOM 1312 N N . GLY A 1 173 ? -3.401 8.068 -15.568 1.00 52.44 173 GLY A N 1
ATOM 1313 C CA . GLY A 1 173 ? -2.634 8.531 -14.410 1.00 52.44 173 GLY A CA 1
ATOM 1314 C C . GLY A 1 173 ? -3.212 9.851 -13.889 1.00 52.44 173 GLY A C 1
ATOM 1315 O O . GLY A 1 173 ? -3.882 10.553 -14.654 1.00 52.44 173 GLY A O 1
ATOM 1316 N N . PRO A 1 174 ? -2.995 10.218 -12.613 1.00 47.88 174 PRO A N 1
ATOM 1317 C CA . PRO A 1 174 ? -3.457 11.514 -12.150 1.00 47.88 174 PRO A CA 1
ATOM 1318 C C . PRO A 1 174 ? -2.776 12.569 -13.016 1.00 47.88 174 PRO A C 1
ATOM 1320 O O . PRO A 1 174 ? -1.558 12.522 -13.204 1.00 47.88 174 PRO A O 1
ATOM 1323 N N . ASP A 1 175 ? -3.549 13.519 -13.531 1.00 40.47 175 ASP A N 1
ATOM 1324 C CA . ASP A 1 175 ? -2.966 14.755 -14.028 1.00 40.47 175 ASP A CA 1
ATOM 1325 C C . ASP A 1 175 ? -2.177 15.360 -12.845 1.00 40.47 175 ASP A C 1
ATOM 1327 O O . ASP A 1 175 ? -2.767 15.501 -11.761 1.00 40.47 175 ASP A O 1
ATOM 1331 N N . PRO A 1 176 ? -0.867 15.662 -12.968 1.00 39.31 176 PRO A N 1
ATOM 1332 C CA . PRO A 1 176 ? -0.032 16.114 -11.848 1.00 39.31 176 PRO A CA 1
ATOM 1333 C C . PRO A 1 176 ? -0.616 17.309 -11.076 1.00 39.31 176 PRO A C 1
ATOM 1335 O O . PRO A 1 176 ? -0.283 17.525 -9.916 1.00 39.31 176 PRO A O 1
ATOM 1338 N N . LEU A 1 177 ? -1.538 18.050 -11.696 1.00 35.56 177 LEU A N 1
ATOM 1339 C CA . LEU A 1 177 ? -2.245 19.195 -11.127 1.00 35.56 177 LEU A CA 1
ATOM 1340 C C . LEU A 1 177 ? -3.381 18.840 -10.149 1.00 35.56 177 LEU A C 1
ATOM 1342 O O . LEU A 1 177 ? -3.862 19.722 -9.443 1.00 35.56 177 LEU A O 1
ATOM 1346 N N . THR A 1 178 ? -3.817 17.578 -10.068 1.00 40.94 178 THR A N 1
ATOM 1347 C CA . THR A 1 178 ? -4.941 17.179 -9.187 1.00 40.94 178 THR A CA 1
ATOM 1348 C C . THR A 1 178 ? -4.469 16.624 -7.838 1.00 40.94 178 THR A C 1
ATOM 1350 O O . THR A 1 178 ? -5.236 16.584 -6.880 1.00 40.94 178 THR A O 1
ATOM 1353 N N . ILE A 1 179 ? -3.190 16.244 -7.719 1.00 42.62 179 ILE A N 1
ATOM 1354 C CA . ILE A 1 179 ? -2.606 15.714 -6.473 1.00 42.62 179 ILE A CA 1
ATOM 1355 C C . ILE A 1 179 ? -2.432 16.825 -5.409 1.00 42.62 179 ILE A C 1
ATOM 1357 O O . ILE A 1 179 ? -2.378 16.535 -4.218 1.00 42.62 179 ILE A O 1
ATOM 1361 N N . GLY A 1 180 ? -2.433 18.101 -5.816 1.00 31.50 180 GLY A N 1
ATOM 1362 C CA . GLY A 1 180 ? -2.261 19.258 -4.926 1.00 31.50 180 GLY A CA 1
ATOM 1363 C C . GLY A 1 180 ? -3.535 19.849 -4.306 1.00 31.50 180 GLY A C 1
ATOM 1364 O O . GLY A 1 180 ? -3.435 20.832 -3.580 1.00 31.50 180 GLY A O 1
ATOM 1365 N N . MET A 1 181 ? -4.730 19.306 -4.570 1.00 28.56 181 MET A N 1
ATOM 1366 C CA . MET A 1 181 ? -5.992 19.867 -4.054 1.00 28.56 181 MET A CA 1
ATOM 1367 C C . MET A 1 181 ? -6.760 18.860 -3.195 1.00 28.56 181 MET A C 1
ATOM 1369 O O . MET A 1 181 ? -7.885 18.469 -3.493 1.00 28.56 181 MET A O 1
ATOM 1373 N N . ALA A 1 182 ? -6.137 18.448 -2.096 1.00 31.58 182 ALA A N 1
ATOM 1374 C CA . ALA A 1 182 ? -6.859 18.015 -0.906 1.00 31.58 182 ALA A CA 1
ATOM 1375 C C . ALA A 1 182 ? -6.504 18.979 0.232 1.00 31.58 182 ALA A C 1
ATOM 1377 O O . ALA A 1 182 ? -5.766 18.636 1.150 1.00 31.58 182 ALA A O 1
ATOM 1378 N N . THR A 1 183 ? -6.982 20.216 0.117 1.00 29.30 183 THR A N 1
ATOM 1379 C CA . THR A 1 183 ? -7.112 21.130 1.254 1.00 29.30 183 THR A CA 1
ATOM 1380 C C . THR A 1 183 ? -8.574 21.115 1.673 1.00 29.30 183 THR A C 1
ATOM 1382 O O . THR A 1 183 ? -9.411 21.513 0.866 1.00 29.30 183 THR A O 1
ATOM 1385 N N . ASP A 1 184 ? -8.808 20.584 2.875 1.00 32.09 184 ASP A N 1
ATOM 1386 C CA . ASP A 1 184 ? -9.963 20.727 3.781 1.00 32.09 184 ASP A CA 1
ATOM 1387 C C . ASP A 1 184 ? -11.378 20.931 3.201 1.00 32.09 184 ASP A C 1
ATOM 1389 O O . ASP A 1 184 ? -11.669 21.987 2.596 1.00 32.09 184 ASP A O 1
#

Sequence (184 aa):
MTFQNYSLRAVLLCVVLTCLQAVQAGRISCSAQFFGHANYEEEIAHVALKPASQSAASTIIPDLDALIRANDRAVPMGFRSTSIGSLHMLCICLTKMGTCDDDFSQVTLRLYTDPFHKGTRGGATRDLRCTQLADSTYCSAGLRMRNEWADDISAIAFLYGQNSYEPPDGLAGPDPLTIGMATD

Organism: NCBI:txid47281

Radius of gyration: 22.71 Å; chains: 1; bounding box: 70×35×74 Å

Foldseek 3Di:
DDDDDDDPPVVVVVVVVPPPPPPVQWWKKKKKWFALAQVRHHTQAMDIWDTDGPDKTKDKALFVQLRSVLPPPCDDVPDGLQRGQKMKMKMFTPDPDDACQVFQQQKWKKFALHRQQVQCLRHDIDIWGWAADPPRGMTMTMDGEPVRHDGGGGIIMTIGNCPVDTDDGRPDGPPSVVSPPPDD

Secondary structure (DSSP, 8-state):
-------TTTTHHHHTTS------PPPEEEEEEEESSTTS-SEEEEEEEEEESSS-EEEEES-HHHHHHH-TTT--TT--GGG--EEEEEEEE--SSS--HHHHTTEEEEEESS-GGGSSTTSSEEEEEPEE-GGGSEEEEEEEBTTTB-S---EEEEEES-TT--PPTT-PPPPTTTTT----